Protein AF-X1I4C2-F1 (afdb_monomer_lite)

Organism: NCBI:txid412755

pLDDT: mean 74.51, std 17.88, range [38.03, 94.81]

Structure (mmCIF, N/CA/C/O backbone):
data_AF-X1I4C2-F1
#
_entry.id   AF-X1I4C2-F1
#
loop_
_atom_site.group_PDB
_atom_site.id
_atom_site.type_symbol
_atom_site.label_atom_id
_atom_site.label_alt_id
_atom_site.label_comp_id
_atom_site.label_asym_id
_atom_site.label_entity_id
_atom_site.label_seq_id
_atom_site.pdbx_PDB_ins_code
_atom_site.Cartn_x
_atom_site.Cartn_y
_atom_site.Cartn_z
_atom_site.occupancy
_atom_site.B_iso_or_equiv
_atom_site.auth_seq_id
_atom_site.auth_comp_id
_atom_site.auth_asym_id
_atom_site.auth_atom_id
_atom_site.pdbx_PDB_model_num
ATOM 1 N N . MET A 1 1 ? -41.613 -19.940 -4.077 1.00 51.91 1 MET A N 1
ATOM 2 C CA . MET A 1 1 ? -42.239 -18.610 -3.889 1.00 51.91 1 MET A CA 1
ATOM 3 C C . MET A 1 1 ? -41.476 -17.829 -2.814 1.00 51.91 1 MET A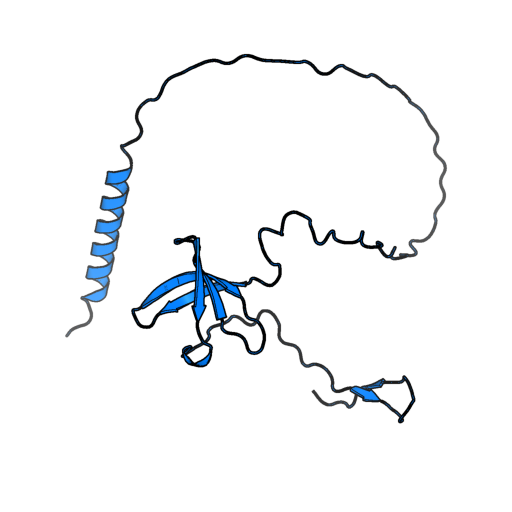 C 1
ATOM 5 O O . MET A 1 1 ? -41.937 -17.776 -1.692 1.00 51.91 1 MET A O 1
ATOM 9 N N . HIS A 1 2 ? -40.303 -17.258 -3.111 1.00 57.84 2 HIS A N 1
ATOM 10 C CA . HIS A 1 2 ? -39.585 -16.358 -2.184 1.00 57.84 2 HIS A CA 1
ATOM 11 C C . HIS A 1 2 ? -38.555 -15.518 -2.957 1.00 57.84 2 HIS A C 1
ATOM 13 O O . HIS A 1 2 ? -37.373 -15.816 -2.923 1.00 57.84 2 HIS A O 1
ATOM 19 N N . MET A 1 3 ? -38.991 -14.493 -3.699 1.00 55.16 3 MET A N 1
ATOM 20 C CA . MET A 1 3 ? -38.070 -13.537 -4.352 1.00 55.16 3 MET A CA 1
ATOM 21 C C . MET A 1 3 ? -38.687 -12.136 -4.510 1.00 55.16 3 MET A C 1
ATOM 23 O O . MET A 1 3 ? -38.674 -11.567 -5.595 1.00 55.16 3 MET A O 1
ATOM 27 N N . ARG A 1 4 ? -39.268 -11.565 -3.444 1.00 60.19 4 ARG A N 1
ATOM 28 C CA . ARG A 1 4 ? -39.694 -10.143 -3.441 1.00 60.19 4 ARG A CA 1
ATOM 29 C C . ARG A 1 4 ? -39.409 -9.378 -2.143 1.00 60.19 4 ARG A C 1
ATOM 31 O O . ARG A 1 4 ? -39.856 -8.249 -2.005 1.00 60.19 4 ARG A O 1
ATOM 38 N N . LEU A 1 5 ? -38.651 -9.952 -1.204 1.00 64.38 5 LEU A N 1
ATOM 39 C CA . LEU A 1 5 ? -38.408 -9.315 0.099 1.00 64.38 5 LEU A CA 1
ATOM 40 C C . LEU A 1 5 ? -37.290 -8.253 0.058 1.00 64.38 5 LEU A C 1
ATOM 42 O O . LEU A 1 5 ? -37.352 -7.257 0.768 1.00 64.38 5 LEU A O 1
ATOM 46 N N . ILE A 1 6 ? -36.304 -8.430 -0.825 1.00 68.69 6 ILE A N 1
ATOM 47 C CA . ILE A 1 6 ? -35.129 -7.554 -0.944 1.00 68.69 6 ILE A CA 1
ATOM 48 C C . ILE A 1 6 ? -35.477 -6.121 -1.411 1.00 68.69 6 ILE A C 1
ATOM 50 O O . ILE A 1 6 ? -35.002 -5.180 -0.775 1.00 68.69 6 ILE A O 1
ATOM 54 N N . PRO A 1 7 ? -36.327 -5.890 -2.438 1.00 75.06 7 PRO A N 1
ATOM 55 C CA . PRO A 1 7 ? -36.614 -4.520 -2.876 1.00 75.06 7 PRO A CA 1
ATOM 56 C C . PRO A 1 7 ? -37.421 -3.721 -1.843 1.00 75.06 7 PRO A C 1
ATOM 58 O O . PRO A 1 7 ? -37.239 -2.513 -1.729 1.00 75.06 7 PRO A O 1
ATOM 61 N N . VAL A 1 8 ? -38.271 -4.380 -1.048 1.00 78.06 8 VAL A N 1
ATOM 62 C CA . VAL A 1 8 ? -39.079 -3.709 -0.015 1.00 78.06 8 VAL A CA 1
ATOM 63 C C . VAL A 1 8 ? -38.195 -3.220 1.133 1.00 78.06 8 VAL A C 1
ATOM 65 O O . VAL A 1 8 ? -38.376 -2.101 1.608 1.00 78.06 8 VAL A O 1
ATOM 68 N N . LEU A 1 9 ? -37.198 -4.017 1.533 1.00 79.38 9 LEU A N 1
ATOM 69 C CA . LEU A 1 9 ? -36.255 -3.640 2.586 1.00 79.38 9 LEU A CA 1
ATOM 70 C C . LEU A 1 9 ? -35.402 -2.427 2.177 1.00 79.38 9 LEU A C 1
ATOM 72 O O . LEU A 1 9 ? -35.171 -1.534 2.989 1.00 79.38 9 LEU A O 1
ATOM 76 N N . MET A 1 10 ? -34.982 -2.366 0.909 1.00 84.94 10 MET A N 1
ATOM 77 C CA . MET A 1 10 ? -34.154 -1.265 0.414 1.00 84.94 10 MET A CA 1
ATOM 78 C C . MET A 1 10 ? -34.928 0.064 0.358 1.00 84.94 10 MET A C 1
ATOM 80 O O . MET A 1 10 ? -34.403 1.096 0.772 1.00 84.94 10 MET A O 1
ATOM 84 N N . VAL A 1 11 ? -36.193 0.044 -0.080 1.00 85.88 11 VAL A N 1
ATOM 85 C CA . VAL A 1 11 ? -37.039 1.254 -0.110 1.00 85.88 11 VAL A CA 1
ATOM 86 C C . VAL A 1 11 ? -37.309 1.774 1.303 1.00 85.88 11 VAL A C 1
ATOM 88 O O . VAL A 1 11 ? -37.250 2.982 1.536 1.00 85.88 11 VAL A O 1
ATOM 91 N N . LEU A 1 12 ? -37.544 0.874 2.263 1.00 86.69 12 LEU A N 1
ATOM 92 C CA . LEU A 1 12 ? -37.771 1.254 3.658 1.00 86.69 12 LEU A CA 1
ATOM 93 C C . LEU A 1 12 ? -36.511 1.866 4.290 1.00 86.69 12 LEU A C 1
ATOM 95 O O . LEU A 1 12 ? -36.603 2.860 5.007 1.00 86.69 12 LEU A O 1
ATOM 99 N N . PHE A 1 13 ? -35.334 1.318 3.975 1.00 89.88 13 PHE A N 1
ATOM 100 C CA . PHE A 1 13 ? -34.056 1.866 4.425 1.00 89.88 13 PHE A CA 1
ATOM 101 C C . PHE A 1 13 ? -33.786 3.260 3.838 1.00 89.88 13 PHE A C 1
ATOM 103 O O . PHE A 1 13 ? -33.410 4.168 4.578 1.00 89.88 13 PHE A O 1
ATOM 110 N N . CYS A 1 14 ? -34.051 3.472 2.543 1.00 86.50 14 CYS A N 1
ATOM 111 C CA . CYS A 1 14 ? -33.925 4.794 1.920 1.00 86.50 14 CYS A CA 1
ATOM 112 C C . CYS A 1 14 ? -34.875 5.834 2.538 1.00 86.50 14 CYS A C 1
ATOM 114 O O . CYS A 1 14 ? -34.457 6.968 2.768 1.00 86.50 14 CYS A O 1
ATOM 116 N N . LEU A 1 15 ? -36.122 5.458 2.848 1.00 87.19 15 LEU A N 1
ATOM 117 C CA . LEU A 1 15 ? -37.076 6.353 3.516 1.00 87.19 15 LEU A CA 1
ATOM 118 C C . LEU A 1 15 ? -36.633 6.716 4.940 1.00 87.19 15 LEU A C 1
ATOM 120 O O . LEU A 1 15 ? -36.704 7.882 5.324 1.00 87.19 15 LEU A O 1
ATOM 124 N N . MET A 1 16 ? -36.129 5.743 5.702 1.00 86.75 16 MET A N 1
ATOM 125 C CA . MET A 1 16 ? -35.625 5.980 7.060 1.00 86.75 16 MET A CA 1
ATOM 126 C C . MET A 1 16 ? -34.377 6.872 7.061 1.00 86.75 16 MET A C 1
ATOM 128 O O . MET A 1 16 ? -34.266 7.771 7.894 1.00 86.75 16 MET A O 1
ATOM 132 N N . LEU A 1 17 ? -33.462 6.676 6.105 1.00 87.44 17 LEU A N 1
ATOM 133 C CA . LEU A 1 17 ? -32.258 7.498 5.979 1.00 87.44 17 LEU A CA 1
ATOM 134 C C . LEU A 1 17 ? -32.599 8.949 5.597 1.00 87.44 17 LEU A C 1
ATOM 136 O O . LEU A 1 17 ? -32.046 9.882 6.177 1.00 87.44 17 LEU A O 1
ATOM 140 N N . ALA A 1 18 ? -33.548 9.149 4.677 1.00 82.44 18 ALA A N 1
ATOM 141 C CA . ALA A 1 18 ? -34.001 10.483 4.286 1.00 82.44 18 ALA A CA 1
ATOM 142 C C . ALA A 1 18 ? -34.681 11.237 5.446 1.00 82.44 18 ALA A C 1
ATOM 144 O O . ALA A 1 18 ? -34.417 12.422 5.646 1.00 82.44 18 ALA A O 1
ATOM 145 N N . ALA A 1 19 ? -35.504 10.551 6.249 1.00 79.62 19 ALA A N 1
ATOM 146 C CA . ALA A 1 19 ? -36.144 11.146 7.423 1.00 79.62 19 ALA A CA 1
ATOM 147 C C . ALA A 1 19 ? -35.128 11.546 8.510 1.00 79.62 19 ALA A C 1
ATOM 149 O O . ALA A 1 19 ? -35.259 12.611 9.114 1.00 79.62 19 ALA A O 1
ATOM 150 N N . ALA A 1 20 ? -34.087 10.734 8.728 1.00 77.62 20 ALA A N 1
ATOM 151 C CA . ALA A 1 20 ? -33.027 11.045 9.688 1.00 77.62 20 ALA A CA 1
ATOM 152 C C . ALA A 1 20 ? -32.205 12.281 9.280 1.00 77.62 20 ALA A C 1
ATOM 154 O O . ALA A 1 20 ? -31.856 13.095 10.131 1.00 77.62 20 ALA A O 1
ATOM 155 N N . LEU A 1 21 ? -31.939 12.457 7.981 1.00 72.88 21 LEU A N 1
ATOM 156 C CA . LEU A 1 21 ? -31.236 13.634 7.458 1.00 72.88 21 LEU A CA 1
ATOM 157 C C . LEU A 1 21 ? -32.059 14.924 7.578 1.00 72.88 21 LEU A C 1
ATOM 159 O O . LEU A 1 21 ? -31.492 15.973 7.877 1.00 72.88 21 LEU A O 1
ATOM 163 N N . ALA A 1 22 ? -33.382 14.858 7.400 1.00 71.88 22 ALA A N 1
ATOM 164 C CA . ALA A 1 22 ? -34.250 16.028 7.542 1.00 71.88 22 ALA A CA 1
ATOM 165 C C . ALA A 1 22 ? -34.309 16.550 8.990 1.00 71.88 22 ALA A C 1
ATOM 167 O O . ALA A 1 22 ? -34.388 17.756 9.206 1.00 71.88 22 ALA A O 1
ATOM 168 N N . LEU A 1 23 ? -34.199 15.661 9.984 1.00 68.62 23 LEU A N 1
ATOM 169 C CA . LEU A 1 23 ? -34.275 16.033 11.400 1.00 68.62 23 LEU A CA 1
ATOM 170 C C . LEU A 1 23 ? -32.995 16.712 11.932 1.00 68.62 23 LEU A C 1
ATOM 172 O O . LEU A 1 23 ? -33.015 17.305 13.006 1.00 68.62 23 LEU A O 1
ATOM 176 N N . SER A 1 24 ? -31.883 16.662 11.189 1.00 62.59 24 SER A N 1
ATOM 177 C CA . SER A 1 24 ? -30.615 17.300 11.579 1.00 62.59 24 SER A CA 1
ATOM 178 C C . SER A 1 24 ? -30.432 18.734 11.059 1.00 62.59 24 SER A C 1
ATOM 180 O O . SER A 1 24 ? -29.413 19.349 11.368 1.00 62.59 24 SER A O 1
ATOM 182 N N . ALA A 1 25 ? -31.383 19.291 10.301 1.00 57.25 25 ALA A N 1
ATOM 183 C CA . ALA A 1 25 ? -31.203 20.578 9.618 1.00 57.25 25 ALA A CA 1
ATOM 184 C C . ALA A 1 25 ? -31.647 21.833 10.408 1.00 57.25 25 ALA A C 1
ATOM 186 O O . ALA A 1 25 ? -31.431 22.941 9.929 1.00 57.25 25 ALA A O 1
ATOM 187 N N . GLU A 1 26 ? -32.221 21.709 11.611 1.00 53.25 26 GLU A N 1
ATOM 188 C CA . GLU A 1 26 ? -32.809 22.856 12.343 1.00 53.25 26 GLU A CA 1
ATOM 189 C C . GLU A 1 26 ? -31.973 23.405 13.518 1.00 53.25 26 GLU A C 1
ATOM 191 O O . GLU A 1 26 ? -32.446 24.243 14.282 1.00 53.25 26 GLU A O 1
ATOM 196 N N . ALA A 1 27 ? -30.709 23.003 13.671 1.00 56.72 27 ALA A N 1
ATOM 197 C CA . ALA A 1 27 ? -29.872 23.441 14.794 1.00 56.72 27 ALA A CA 1
ATOM 198 C C . ALA A 1 27 ? -28.685 24.317 14.359 1.00 56.72 27 ALA A C 1
ATOM 200 O O . ALA A 1 27 ? -27.531 23.914 14.481 1.00 56.72 27 ALA A O 1
ATOM 201 N N . THR A 1 28 ? -28.931 25.538 13.876 1.00 57.38 28 THR A N 1
ATOM 202 C CA . THR A 1 28 ? -27.916 26.613 13.921 1.00 57.38 28 THR A CA 1
ATOM 203 C C . THR A 1 28 ? -28.599 27.972 14.056 1.00 57.38 28 THR A C 1
ATOM 205 O O . THR A 1 28 ? -28.886 28.654 13.076 1.00 57.38 28 THR A O 1
ATOM 208 N N . GLY A 1 29 ? -28.885 28.335 15.305 1.00 52.03 29 GLY A N 1
ATOM 209 C CA . GLY A 1 29 ? -29.230 29.690 15.706 1.00 52.03 29 GLY A CA 1
ATOM 210 C C . GLY A 1 29 ? -27.987 30.462 16.151 1.00 52.03 29 GLY A C 1
ATOM 211 O O . GLY A 1 29 ? -27.161 29.926 16.883 1.00 52.03 29 GLY A O 1
ATOM 212 N N . ASP A 1 30 ? -27.923 31.706 15.677 1.00 54.97 30 ASP A N 1
ATOM 213 C CA . ASP A 1 30 ? -27.621 32.939 16.417 1.00 54.97 30 ASP A CA 1
ATOM 214 C C . ASP A 1 30 ? -26.296 33.050 17.203 1.00 54.97 30 ASP A C 1
ATOM 216 O O . ASP A 1 30 ? -26.066 32.370 18.201 1.00 54.97 30 ASP A O 1
ATOM 220 N N . GLY A 1 31 ? -25.429 33.983 16.782 1.00 49.50 31 GLY A N 1
ATOM 221 C CA . GLY A 1 31 ? -24.128 34.195 17.422 1.00 49.50 31 GLY A CA 1
ATOM 222 C C . GLY A 1 31 ? -23.337 35.426 16.969 1.00 49.50 31 GLY A C 1
ATOM 223 O O . GLY A 1 31 ? -22.208 35.279 16.526 1.00 49.50 31 GLY A O 1
ATOM 224 N N . LYS A 1 32 ? -23.952 36.607 17.101 1.00 48.12 32 LYS A N 1
ATOM 225 C CA . LYS A 1 32 ? -23.410 37.874 17.641 1.00 48.12 32 LYS A CA 1
ATOM 226 C C . LYS A 1 32 ? -22.032 38.424 17.202 1.00 48.12 32 LYS A C 1
ATOM 228 O O . LYS A 1 32 ? -20.978 37.831 17.404 1.00 48.12 32 LYS A O 1
ATOM 233 N N . ASP A 1 33 ? -22.112 39.681 16.770 1.00 57.06 33 ASP A N 1
ATOM 234 C CA . ASP A 1 33 ? -21.084 40.704 16.546 1.00 57.06 33 ASP A CA 1
ATOM 235 C C . ASP A 1 33 ? -19.948 40.779 17.586 1.00 57.06 33 ASP A C 1
ATOM 237 O O . ASP A 1 33 ? -20.183 40.667 18.792 1.00 57.06 33 ASP A O 1
ATOM 241 N N . SER A 1 34 ? -18.727 41.104 17.138 1.00 53.47 34 SER A N 1
ATOM 242 C CA . SER A 1 34 ? -17.884 42.137 17.778 1.00 53.47 34 SER A CA 1
ATOM 243 C C . SER A 1 34 ? -16.605 42.468 16.995 1.00 53.47 34 SER A C 1
ATOM 245 O O . SER A 1 34 ? -15.974 41.628 16.357 1.00 53.47 34 SER A O 1
ATOM 247 N N . ASP A 1 35 ? -16.276 43.753 17.077 1.00 48.94 35 ASP A N 1
ATOM 248 C CA . ASP A 1 35 ? -15.246 44.541 16.409 1.00 48.94 35 ASP A CA 1
ATOM 249 C C . ASP A 1 35 ? -13.776 44.146 16.658 1.00 48.94 35 ASP A C 1
ATOM 251 O O . ASP A 1 35 ? -13.400 43.790 17.772 1.00 48.94 35 ASP A O 1
ATOM 255 N N . ALA A 1 36 ? -12.919 44.401 15.657 1.00 48.31 36 ALA A N 1
ATOM 256 C CA . ALA A 1 36 ? -11.567 44.989 15.787 1.00 48.31 36 ALA A CA 1
ATOM 257 C C . ALA A 1 36 ? -11.002 45.243 14.368 1.00 48.31 36 ALA A C 1
ATOM 259 O O . ALA A 1 36 ? -10.754 44.310 13.616 1.00 48.31 36 ALA A O 1
ATOM 260 N N . LYS A 1 37 ? -10.966 46.476 13.847 1.00 44.12 37 LYS A N 1
ATOM 261 C CA . LYS A 1 37 ? -9.965 47.537 14.083 1.00 44.12 37 LYS A CA 1
ATOM 262 C C . LYS A 1 37 ? -8.515 47.088 13.841 1.00 44.12 37 LYS A C 1
ATOM 264 O O . LYS A 1 37 ? -7.908 46.490 14.719 1.00 44.12 37 LYS A O 1
ATOM 269 N N . GLY A 1 38 ? -7.920 47.549 12.734 1.00 38.78 38 GLY A N 1
ATOM 270 C CA . GLY A 1 38 ? -6.488 47.864 12.717 1.00 38.78 38 GLY A CA 1
ATOM 271 C C . GLY A 1 38 ? -5.716 47.623 11.418 1.00 38.78 38 GLY A C 1
ATOM 272 O O . GLY A 1 38 ? -5.294 46.510 11.151 1.00 38.78 38 GLY A O 1
ATOM 273 N N . ALA A 1 39 ? -5.384 48.745 10.774 1.00 43.03 39 ALA A N 1
ATOM 274 C CA . ALA A 1 39 ? -4.054 49.084 10.257 1.00 43.03 39 ALA A CA 1
ATOM 275 C C . ALA A 1 39 ? -3.717 48.865 8.765 1.00 43.03 39 ALA A C 1
ATOM 277 O O . ALA A 1 39 ? -3.563 47.758 8.269 1.00 43.03 39 ALA A O 1
ATOM 278 N N . SER A 1 40 ? -3.384 50.022 8.178 1.00 47.12 40 SER A N 1
ATOM 279 C CA . SER A 1 40 ? -2.207 50.285 7.343 1.00 47.12 40 SER A CA 1
ATOM 280 C C . SER A 1 40 ? -2.349 50.104 5.836 1.00 47.12 40 SER A C 1
ATOM 282 O O . SER A 1 40 ? -2.117 49.039 5.275 1.00 47.12 40 SER A O 1
ATOM 284 N N . ALA A 1 41 ? -2.626 51.243 5.202 1.00 46.06 41 ALA A N 1
ATOM 285 C CA . ALA A 1 41 ? -2.403 51.531 3.797 1.00 46.06 41 ALA A CA 1
ATOM 286 C C . ALA A 1 41 ? -0.958 51.211 3.374 1.00 46.06 41 ALA A C 1
ATOM 288 O O . ALA A 1 41 ? -0.007 51.528 4.092 1.00 46.06 41 ALA A O 1
ATOM 289 N N . ALA A 1 42 ? -0.820 50.606 2.197 1.00 59.50 42 ALA A N 1
ATOM 290 C CA . ALA A 1 42 ? 0.430 50.519 1.457 1.00 59.50 42 ALA A CA 1
ATOM 291 C C . ALA A 1 42 ? 0.454 51.639 0.396 1.00 59.50 42 ALA A C 1
ATOM 293 O O . ALA A 1 42 ? -0.608 51.961 -0.144 1.00 59.50 42 ALA A O 1
ATOM 294 N N . PRO A 1 43 ? 1.622 52.246 0.129 1.00 65.38 43 PRO A N 1
ATOM 295 C CA . PRO A 1 43 ? 1.754 53.372 -0.781 1.00 65.38 43 PRO A CA 1
ATOM 296 C C . PRO A 1 43 ? 1.752 52.952 -2.252 1.00 65.38 43 PRO A C 1
ATOM 298 O O . PRO A 1 43 ? 2.190 51.865 -2.630 1.00 65.38 43 PRO A O 1
ATOM 301 N N . GLU A 1 44 ? 1.255 53.890 -3.044 1.00 57.75 44 GLU A N 1
ATOM 302 C CA . GLU A 1 44 ? 1.402 54.026 -4.483 1.00 57.75 44 GLU A CA 1
ATOM 303 C C . GLU A 1 44 ? 2.892 54.128 -4.829 1.00 57.75 44 GLU A C 1
ATOM 305 O O . GLU A 1 44 ? 3.621 54.870 -4.171 1.00 57.75 44 GLU A O 1
ATOM 310 N N . ASP A 1 45 ? 3.340 53.411 -5.860 1.00 54.38 45 ASP A N 1
ATOM 311 C CA . ASP A 1 45 ? 4.534 53.830 -6.586 1.00 54.38 45 ASP A CA 1
ATOM 312 C C . ASP A 1 45 ? 4.291 53.714 -8.090 1.00 54.38 45 ASP A C 1
ATOM 314 O O . ASP A 1 45 ? 4.053 52.648 -8.668 1.00 54.38 45 ASP A O 1
ATOM 318 N N . GLU A 1 46 ? 4.274 54.902 -8.669 1.00 51.38 46 GLU A N 1
ATOM 319 C CA . GLU A 1 46 ? 4.201 55.262 -10.064 1.00 51.38 46 GLU A CA 1
ATOM 320 C C . GLU A 1 46 ? 5.607 55.113 -10.654 1.00 51.38 46 GLU A C 1
ATOM 322 O O . GLU A 1 46 ? 6.541 55.799 -10.250 1.00 51.38 46 GLU A O 1
ATOM 327 N N . SER A 1 47 ? 5.789 54.246 -11.650 1.00 46.78 47 SER A N 1
ATOM 328 C CA . SER A 1 47 ? 6.930 54.388 -12.551 1.00 46.78 47 SER A CA 1
ATOM 329 C C . SER A 1 47 ? 6.518 54.050 -13.970 1.00 46.78 47 SER A C 1
ATOM 331 O O . SER A 1 47 ? 6.357 52.903 -14.388 1.00 46.78 47 SER A O 1
ATOM 333 N N . THR A 1 48 ? 6.306 55.141 -14.684 1.00 49.91 48 THR A N 1
ATOM 334 C CA . THR A 1 48 ? 6.350 55.284 -16.125 1.00 49.91 48 THR A CA 1
ATOM 335 C C . THR A 1 48 ? 7.663 54.742 -16.692 1.00 49.91 48 THR A C 1
ATOM 337 O O . THR A 1 48 ? 8.742 55.052 -16.202 1.00 49.91 48 THR A O 1
ATOM 340 N N . ASN A 1 49 ? 7.574 53.992 -17.789 1.00 47.84 49 ASN A N 1
ATOM 341 C CA . ASN A 1 49 ? 8.477 54.170 -18.922 1.00 47.84 49 ASN A CA 1
ATOM 342 C C . ASN A 1 49 ? 7.815 53.620 -20.182 1.00 47.84 49 ASN A C 1
ATOM 344 O O . ASN A 1 49 ? 7.487 52.438 -20.283 1.00 47.84 49 ASN A O 1
ATOM 348 N N . GLY A 1 50 ? 7.567 54.533 -21.114 1.00 42.19 50 GLY A N 1
ATOM 349 C CA . GLY A 1 50 ? 7.093 54.229 -22.447 1.00 42.19 50 GLY A CA 1
ATOM 350 C C . GLY A 1 50 ? 8.231 54.086 -23.454 1.00 42.19 50 GLY A C 1
ATOM 351 O O . GLY A 1 50 ? 9.337 54.571 -23.249 1.00 42.19 50 GLY A O 1
ATOM 352 N N . ASP A 1 51 ? 7.814 53.511 -24.578 1.00 42.28 51 ASP A N 1
ATOM 353 C CA . ASP A 1 51 ? 8.233 53.779 -25.956 1.00 42.28 51 ASP A CA 1
ATOM 354 C C . ASP A 1 51 ? 9.376 52.957 -26.593 1.00 42.28 51 ASP A C 1
ATOM 356 O O . ASP A 1 51 ? 10.532 53.021 -26.195 1.00 42.28 51 ASP A O 1
ATOM 360 N N . LYS A 1 52 ? 8.946 52.247 -27.656 1.00 45.50 52 LYS A N 1
ATOM 361 C CA . LYS A 1 52 ? 9.589 51.872 -28.936 1.00 45.50 52 LYS A CA 1
ATOM 362 C C . LYS A 1 52 ? 10.988 51.242 -28.936 1.00 45.50 52 LYS A C 1
ATOM 364 O O . LYS A 1 52 ? 11.948 51.759 -28.393 1.00 45.50 52 LYS A O 1
ATOM 369 N N . THR A 1 53 ? 11.228 50.191 -29.722 1.00 43.81 53 THR A N 1
ATOM 370 C CA . THR A 1 53 ? 11.160 50.225 -31.198 1.00 43.81 53 THR A CA 1
ATOM 371 C C . THR A 1 53 ? 11.121 48.798 -31.768 1.00 43.81 53 THR A C 1
ATOM 373 O O . THR A 1 53 ? 11.768 47.903 -31.227 1.00 43.81 53 THR A O 1
ATOM 376 N N . ASP A 1 54 ? 10.375 48.608 -32.859 1.00 57.00 54 ASP A N 1
ATOM 377 C CA . ASP A 1 54 ? 10.378 47.423 -33.724 1.00 57.00 54 ASP A CA 1
ATOM 378 C C . ASP A 1 54 ? 11.765 47.130 -34.320 1.00 57.00 54 ASP A C 1
ATOM 380 O O . ASP A 1 54 ? 12.355 48.021 -34.925 1.00 57.00 54 ASP A O 1
ATOM 384 N N . GLU A 1 55 ? 12.219 45.871 -34.295 1.00 52.50 55 GLU A N 1
ATOM 385 C CA . GLU A 1 55 ? 13.008 45.322 -35.406 1.00 52.50 55 GLU A CA 1
ATOM 386 C C . GLU A 1 55 ? 12.873 43.796 -35.512 1.00 52.50 55 GLU A C 1
ATOM 388 O O . GLU A 1 55 ? 12.917 43.044 -34.539 1.00 52.50 55 GLU A O 1
ATOM 393 N N . SER A 1 56 ? 12.655 43.352 -36.745 1.00 47.41 56 SER A N 1
ATOM 394 C CA . SER A 1 56 ? 12.404 41.975 -37.152 1.00 47.41 56 SER A CA 1
ATOM 395 C C . SER A 1 56 ? 13.699 41.164 -37.222 1.00 47.41 56 SER A C 1
ATOM 397 O O . SER A 1 56 ? 14.596 41.549 -37.961 1.00 47.41 56 SER A O 1
ATOM 399 N N . ALA A 1 57 ? 13.768 39.983 -36.596 1.00 48.22 57 ALA A N 1
ATOM 400 C CA . ALA A 1 57 ? 14.695 38.929 -37.029 1.00 48.22 57 ALA A CA 1
ATOM 401 C C . ALA A 1 57 ? 14.298 37.529 -36.524 1.00 48.22 57 ALA A C 1
ATOM 403 O O . ALA A 1 57 ? 14.487 37.153 -35.373 1.00 48.22 57 ALA A O 1
ATOM 404 N N . LYS A 1 58 ? 13.787 36.744 -37.470 1.00 50.19 58 LYS A N 1
ATOM 405 C CA . LYS A 1 58 ? 13.708 35.279 -37.536 1.00 50.19 58 LYS A CA 1
ATOM 406 C C . LYS A 1 58 ? 14.955 34.571 -36.961 1.00 50.19 58 LYS A C 1
ATOM 408 O O . LYS A 1 58 ? 16.041 34.758 -37.507 1.00 50.19 58 LYS A O 1
ATOM 413 N N . LYS A 1 59 ? 14.796 33.675 -35.970 1.00 40.22 59 LYS A N 1
ATOM 414 C CA . LYS A 1 59 ? 15.769 32.594 -35.698 1.00 40.22 59 LYS A CA 1
ATOM 415 C C . LYS A 1 59 ? 15.160 31.397 -34.940 1.00 40.22 59 LYS A C 1
ATOM 417 O O . LYS A 1 59 ? 14.797 31.503 -33.781 1.00 40.22 59 LYS A O 1
ATOM 422 N N . GLU A 1 60 ? 15.010 30.314 -35.698 1.00 45.12 60 GLU A N 1
ATOM 423 C CA . GLU A 1 60 ? 15.084 28.876 -35.379 1.00 45.12 60 GLU A CA 1
ATOM 424 C C . GLU A 1 60 ? 14.955 28.436 -33.904 1.00 45.12 60 GLU A C 1
ATOM 426 O O . GLU A 1 60 ? 15.852 28.634 -33.089 1.00 45.12 60 GLU A O 1
ATOM 431 N N . ASP A 1 61 ? 13.838 27.756 -33.620 1.00 38.03 61 ASP A N 1
ATOM 432 C CA . ASP A 1 61 ? 13.522 27.016 -32.393 1.00 38.03 61 ASP A CA 1
ATOM 433 C C . ASP A 1 61 ? 14.399 25.753 -32.285 1.00 38.03 61 ASP A C 1
ATOM 435 O O . ASP A 1 61 ? 14.050 24.666 -32.749 1.00 38.03 61 ASP A O 1
ATOM 439 N N . GLY A 1 62 ? 15.600 25.932 -31.738 1.00 42.28 62 GLY A N 1
ATOM 440 C CA . GLY A 1 62 ? 16.427 24.862 -31.196 1.00 42.28 62 GLY A CA 1
ATOM 441 C C . GLY A 1 62 ? 16.130 24.714 -29.708 1.00 42.28 62 GLY A C 1
ATOM 442 O O . GLY A 1 62 ? 16.651 25.477 -28.897 1.00 42.28 62 GLY A O 1
ATOM 443 N N . GLY A 1 63 ? 15.281 23.747 -29.357 1.00 42.28 63 GLY A N 1
ATOM 444 C CA . GLY A 1 63 ? 14.923 23.416 -27.979 1.00 42.28 63 GLY A CA 1
ATOM 445 C C . GLY A 1 63 ? 16.115 22.898 -27.174 1.00 42.28 63 GLY A C 1
ATOM 446 O O . GLY A 1 63 ? 16.325 21.693 -27.057 1.00 42.28 63 GLY A O 1
ATOM 447 N N . GLU A 1 64 ? 16.880 23.818 -26.593 1.00 42.88 64 GLU A N 1
ATOM 448 C CA . GLU A 1 64 ? 17.894 23.537 -25.584 1.00 42.88 64 GLU A CA 1
ATOM 449 C C . GLU A 1 64 ? 17.202 23.373 -24.223 1.00 42.88 64 GLU A C 1
ATOM 451 O O . GLU A 1 64 ? 16.819 24.333 -23.549 1.00 42.88 64 GLU A O 1
ATOM 456 N N . SER A 1 65 ? 16.972 22.121 -23.828 1.00 46.06 65 SER A N 1
ATOM 457 C CA . SER A 1 65 ? 16.408 21.762 -22.529 1.00 46.06 65 SER A CA 1
ATOM 458 C C . SER A 1 65 ? 17.390 22.113 -21.410 1.00 46.06 65 SER A C 1
ATOM 460 O O . SER A 1 65 ? 18.264 21.320 -21.058 1.00 46.06 65 SER A O 1
ATOM 462 N N . ALA A 1 66 ? 17.221 23.306 -20.841 1.00 49.09 66 ALA A N 1
ATOM 463 C CA . ALA A 1 66 ? 17.892 23.751 -19.631 1.00 49.09 66 ALA A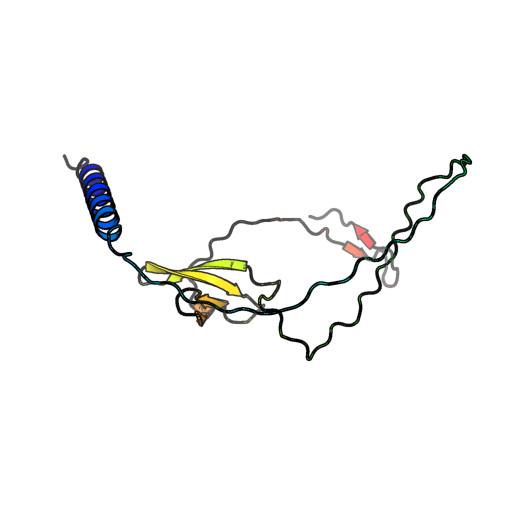 CA 1
ATOM 464 C C . ALA A 1 66 ? 17.640 22.760 -18.480 1.00 49.09 66 ALA A C 1
ATOM 466 O O . ALA A 1 66 ? 16.525 22.632 -17.962 1.00 49.09 66 ALA A O 1
ATOM 467 N N . SER A 1 67 ? 18.692 22.060 -18.061 1.00 50.03 67 SER A N 1
ATOM 468 C CA . SER A 1 67 ? 18.720 21.276 -16.831 1.00 50.03 67 SER A CA 1
ATOM 469 C C . SER A 1 67 ? 18.551 22.220 -15.639 1.00 50.03 67 SER A C 1
ATOM 471 O O . SER A 1 67 ? 19.499 22.888 -15.229 1.00 50.03 67 SER A O 1
ATOM 473 N N . LYS A 1 68 ? 17.336 22.295 -15.085 1.00 53.69 68 LYS A N 1
ATOM 474 C CA . LYS A 1 68 ? 17.088 22.936 -13.789 1.00 53.69 68 LYS A CA 1
ATOM 475 C C . LYS A 1 68 ? 17.906 22.208 -12.725 1.00 53.69 68 LYS A C 1
ATOM 477 O O . LYS A 1 68 ? 17.546 21.114 -12.298 1.00 53.69 68 LYS A O 1
ATOM 482 N N . GLU A 1 69 ? 19.001 22.828 -12.315 1.00 57.06 69 GLU A N 1
ATOM 483 C CA . GLU A 1 69 ? 19.779 22.449 -11.145 1.00 57.06 69 GLU A CA 1
ATOM 484 C C . GLU A 1 69 ? 18.856 22.510 -9.917 1.00 57.06 69 GLU A C 1
ATOM 486 O O . GLU A 1 69 ? 18.385 23.573 -9.508 1.00 57.06 69 GLU A O 1
ATOM 491 N N . SER A 1 70 ? 18.481 21.341 -9.391 1.00 69.25 70 SER A N 1
ATOM 492 C CA . SER A 1 70 ? 17.572 21.246 -8.253 1.00 69.25 70 SER A CA 1
ATOM 493 C C . SER A 1 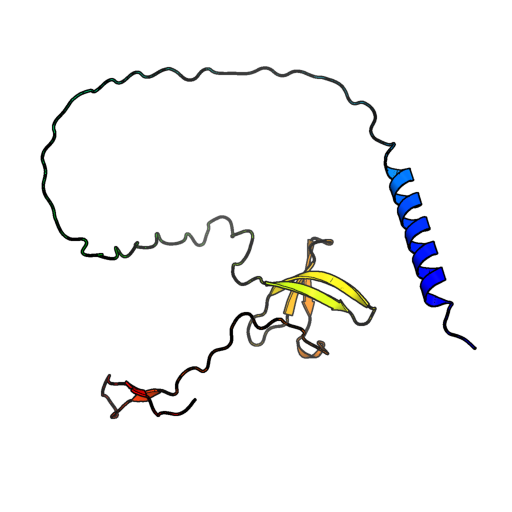70 ? 18.277 21.785 -7.017 1.00 69.25 70 SER A C 1
ATOM 495 O O . SER A 1 70 ? 19.277 21.216 -6.575 1.00 69.25 70 SER A O 1
ATOM 497 N N . THR A 1 71 ? 17.752 22.864 -6.447 1.00 76.56 71 THR A N 1
ATOM 498 C CA . THR A 1 71 ? 18.242 23.418 -5.185 1.00 76.56 71 THR A CA 1
ATOM 499 C C . THR A 1 71 ? 18.279 22.307 -4.124 1.00 76.56 71 THR A C 1
ATOM 501 O O . THR A 1 71 ? 17.307 21.549 -4.016 1.00 76.56 71 THR A O 1
ATOM 504 N N . PRO A 1 72 ? 19.371 22.158 -3.351 1.00 74.56 72 PRO A N 1
ATOM 505 C CA . PRO A 1 72 ? 19.496 21.079 -2.379 1.00 74.56 72 PRO A CA 1
ATOM 506 C C . PRO A 1 72 ? 18.343 21.123 -1.370 1.00 74.56 72 PRO A C 1
ATOM 508 O O . PRO A 1 72 ? 18.097 22.130 -0.707 1.00 74.56 72 PRO A O 1
ATOM 511 N N . THR A 1 73 ? 17.610 20.013 -1.276 1.00 76.62 73 THR A N 1
ATOM 512 C CA . THR A 1 73 ? 16.486 19.867 -0.347 1.00 76.62 73 THR A CA 1
ATOM 513 C C . THR A 1 73 ? 17.018 19.872 1.083 1.00 76.62 73 THR A C 1
ATOM 515 O O . THR A 1 73 ? 17.816 19.015 1.452 1.00 76.62 73 THR A O 1
ATOM 518 N N . ASN A 1 74 ? 16.581 20.842 1.891 1.00 83.56 74 ASN A N 1
ATOM 519 C CA . ASN A 1 74 ? 16.978 20.963 3.292 1.00 83.56 74 ASN A CA 1
ATOM 520 C C . ASN A 1 74 ? 16.429 19.774 4.118 1.00 83.56 74 ASN A C 1
ATOM 522 O O . ASN A 1 74 ? 15.210 19.686 4.290 1.00 83.56 74 ASN A O 1
ATOM 526 N N . PRO A 1 75 ? 17.286 18.900 4.685 1.00 74.56 75 PRO A N 1
ATOM 527 C CA . PRO A 1 75 ? 16.847 17.731 5.450 1.00 74.56 75 PRO A CA 1
ATOM 528 C C . PRO A 1 75 ? 16.243 18.075 6.825 1.00 74.56 75 PRO A C 1
ATOM 530 O O . PRO A 1 75 ? 15.628 17.213 7.446 1.00 74.56 75 PRO A O 1
ATOM 533 N N . PHE A 1 76 ? 16.384 19.317 7.298 1.00 82.00 76 PHE A N 1
ATOM 534 C CA . PHE A 1 76 ? 15.821 19.804 8.567 1.00 82.00 76 PHE A CA 1
ATOM 535 C C . PHE A 1 76 ? 14.606 20.726 8.373 1.00 82.00 76 PHE A C 1
ATOM 537 O O . PHE A 1 76 ? 14.136 21.348 9.326 1.00 82.00 76 PHE A O 1
ATOM 544 N N . GLY A 1 77 ? 14.105 20.853 7.139 1.00 77.88 77 GLY A N 1
ATOM 545 C CA . GLY A 1 77 ? 12.885 21.605 6.853 1.00 77.88 77 GLY A CA 1
ATOM 546 C C . GLY A 1 77 ? 11.643 20.963 7.478 1.00 77.88 77 GLY A C 1
ATOM 547 O O . GLY A 1 77 ? 11.667 19.811 7.914 1.00 77.88 77 GLY A O 1
ATOM 548 N N . LYS A 1 78 ? 10.522 21.700 7.503 1.00 78.06 78 LYS A N 1
ATOM 549 C CA . LYS A 1 78 ? 9.233 21.123 7.912 1.00 78.06 78 LYS A CA 1
ATOM 550 C C . LYS A 1 78 ? 8.974 19.867 7.065 1.00 78.06 78 LYS A C 1
ATOM 552 O O . LYS A 1 78 ? 9.001 19.982 5.837 1.00 78.06 78 LYS A O 1
ATOM 557 N N . PRO A 1 79 ? 8.746 18.693 7.679 1.00 68.06 79 PRO A N 1
ATOM 558 C CA . PRO A 1 79 ? 8.520 17.472 6.924 1.00 68.06 79 PRO A CA 1
ATOM 559 C C . PRO A 1 79 ? 7.307 17.666 6.015 1.00 68.06 79 PRO A C 1
ATOM 561 O O . PRO A 1 79 ? 6.299 18.246 6.430 1.00 68.06 79 PRO A O 1
ATOM 564 N N . ALA A 1 80 ? 7.410 17.207 4.767 1.00 69.25 80 ALA A N 1
ATOM 565 C CA . ALA A 1 80 ? 6.285 17.240 3.846 1.00 69.25 80 ALA A CA 1
ATOM 566 C C . ALA A 1 80 ? 5.098 16.510 4.491 1.00 69.25 80 ALA A C 1
ATOM 568 O O . ALA A 1 80 ? 5.221 15.360 4.912 1.00 69.25 80 ALA A O 1
ATOM 569 N N . ALA A 1 81 ? 3.946 17.182 4.577 1.00 68.50 81 ALA A N 1
ATOM 570 C CA . ALA A 1 81 ? 2.757 16.645 5.244 1.00 68.50 81 ALA A CA 1
ATOM 571 C C . ALA A 1 81 ? 2.239 15.351 4.592 1.00 68.50 81 ALA A C 1
ATOM 573 O O . ALA A 1 81 ? 1.517 14.577 5.216 1.00 68.50 81 ALA A O 1
ATOM 574 N N . ARG A 1 82 ? 2.615 15.112 3.332 1.00 67.69 82 ARG A N 1
ATOM 575 C CA . ARG A 1 82 ? 2.237 13.939 2.558 1.00 67.69 82 ARG A CA 1
ATOM 576 C C . ARG A 1 82 ? 3.479 13.390 1.871 1.00 67.69 82 ARG A C 1
ATOM 578 O O . ARG A 1 82 ? 4.140 14.112 1.128 1.00 67.69 82 ARG A O 1
ATOM 585 N N . ARG A 1 83 ? 3.795 12.119 2.120 1.00 72.19 83 ARG A N 1
ATOM 586 C CA . ARG A 1 83 ? 4.808 11.426 1.323 1.00 72.19 83 ARG A CA 1
ATOM 587 C C . ARG A 1 83 ? 4.261 11.207 -0.090 1.00 72.19 83 ARG A C 1
ATOM 589 O O . ARG A 1 83 ? 3.074 10.926 -0.247 1.00 72.19 83 ARG A O 1
ATOM 596 N N . SER A 1 84 ? 5.112 11.354 -1.099 1.00 76.62 84 SER A N 1
ATOM 597 C CA . SER A 1 84 ? 4.735 11.210 -2.512 1.00 76.62 84 SER A CA 1
ATOM 598 C C . SER A 1 84 ? 4.406 9.771 -2.917 1.00 76.62 84 SER A C 1
ATOM 600 O O . SER A 1 84 ? 3.732 9.570 -3.917 1.00 76.62 84 SER A O 1
ATOM 602 N N . ASP A 1 85 ? 4.849 8.782 -2.140 1.00 80.81 85 ASP A N 1
ATOM 603 C CA . ASP A 1 85 ? 4.616 7.351 -2.361 1.00 80.81 85 ASP A CA 1
ATOM 604 C C . ASP A 1 85 ? 3.308 6.834 -1.734 1.00 80.81 85 ASP A C 1
ATOM 606 O O . ASP A 1 85 ? 3.000 5.649 -1.828 1.00 80.81 85 ASP A O 1
ATOM 610 N N . ALA A 1 86 ? 2.540 7.708 -1.079 1.00 85.75 86 ALA A N 1
ATOM 611 C CA . ALA A 1 86 ? 1.294 7.349 -0.416 1.00 85.75 86 ALA A CA 1
ATOM 612 C C . ALA A 1 86 ? 0.140 7.229 -1.421 1.00 85.75 86 ALA A C 1
ATOM 614 O O . ALA A 1 86 ? -0.316 8.241 -1.968 1.00 85.75 86 ALA A O 1
ATOM 615 N N . VAL A 1 87 ? -0.391 6.020 -1.598 1.00 89.50 87 VAL A N 1
ATOM 616 C CA . VAL A 1 87 ? -1.518 5.763 -2.507 1.00 89.50 87 VAL A CA 1
ATOM 617 C C . VAL A 1 87 ? -2.831 5.801 -1.713 1.00 89.50 87 VAL A C 1
ATOM 619 O O . VAL A 1 87 ? -2.908 5.198 -0.639 1.00 89.50 87 VAL A O 1
ATOM 622 N N . PRO A 1 88 ? -3.869 6.530 -2.162 1.00 91.38 88 PRO A N 1
ATOM 623 C CA . PRO A 1 88 ? -5.178 6.481 -1.514 1.00 91.38 88 PRO A CA 1
ATOM 624 C C . PRO A 1 88 ? -5.802 5.088 -1.667 1.00 91.38 88 PRO A C 1
ATOM 626 O O . PRO A 1 88 ? -5.809 4.525 -2.758 1.00 91.38 88 PRO A O 1
ATOM 629 N N . GLY A 1 89 ? -6.343 4.538 -0.581 1.00 91.62 89 GLY A N 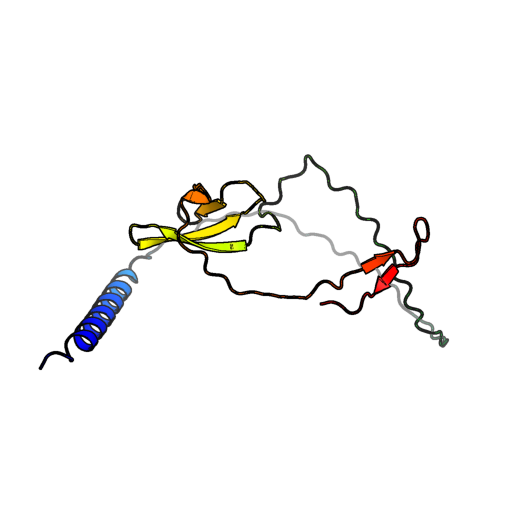1
ATOM 630 C CA . GLY A 1 89 ? -6.967 3.216 -0.585 1.00 91.62 89 GLY A CA 1
ATOM 631 C C . GLY A 1 89 ? -7.833 2.965 0.646 1.00 91.62 89 GLY A C 1
ATOM 632 O O . GLY A 1 89 ? -8.001 3.834 1.505 1.00 91.62 89 GLY A O 1
ATOM 633 N N . ALA A 1 90 ? -8.395 1.765 0.739 1.00 92.19 90 ALA A N 1
ATOM 634 C CA . ALA A 1 90 ? -9.155 1.318 1.899 1.00 92.19 90 ALA A CA 1
ATOM 635 C C . ALA A 1 90 ? -8.755 -0.109 2.274 1.00 92.19 90 ALA A C 1
ATOM 637 O O . ALA A 1 90 ? -8.337 -0.885 1.418 1.00 92.19 90 ALA A O 1
ATOM 638 N N . ILE A 1 91 ? -8.876 -0.440 3.557 1.00 91.75 91 ILE A N 1
ATOM 639 C CA . ILE A 1 91 ? -8.664 -1.800 4.054 1.00 91.75 91 ILE A CA 1
ATOM 640 C C . ILE A 1 91 ? -9.966 -2.301 4.650 1.00 91.75 91 ILE A C 1
ATOM 642 O O . ILE A 1 91 ? -10.504 -1.678 5.564 1.00 91.75 91 ILE A O 1
ATOM 646 N N . GLU A 1 92 ? -10.438 -3.431 4.143 1.00 94.69 92 GLU A N 1
ATOM 647 C CA . GLU A 1 92 ? -11.525 -4.191 4.742 1.00 94.69 92 GLU A CA 1
ATOM 648 C C . GLU A 1 92 ? -10.946 -5.159 5.777 1.00 94.69 92 GLU A C 1
ATOM 650 O O . GLU A 1 92 ? -10.069 -5.973 5.480 1.00 94.69 92 GLU A O 1
ATOM 655 N N . LEU A 1 93 ? -11.385 -5.023 7.025 1.00 91.62 93 LEU A N 1
ATOM 656 C CA . LEU A 1 93 ? -11.034 -5.944 8.100 1.00 91.62 93 LEU A CA 1
ATOM 657 C C . LEU A 1 93 ? -11.946 -7.176 8.069 1.00 91.62 93 LEU A C 1
ATOM 659 O O . LEU A 1 93 ? -13.028 -7.159 7.494 1.00 91.62 93 LEU A O 1
ATOM 663 N N . SER A 1 94 ? -11.540 -8.247 8.751 1.00 91.50 94 SER A N 1
ATOM 664 C CA . SER A 1 94 ? -12.325 -9.489 8.830 1.00 91.50 94 SER A CA 1
ATOM 665 C C . SER A 1 94 ? -13.698 -9.331 9.495 1.00 91.50 94 SER A C 1
ATOM 667 O O . SER A 1 94 ? -14.553 -10.197 9.335 1.00 91.50 94 SER A O 1
ATOM 669 N N . ASP A 1 95 ? -13.916 -8.247 10.240 1.00 93.75 95 ASP A N 1
ATOM 670 C CA . ASP A 1 95 ? -15.209 -7.879 10.823 1.00 93.75 95 ASP A CA 1
ATOM 671 C C . ASP A 1 95 ? -16.113 -7.091 9.849 1.00 93.75 95 ASP A C 1
ATOM 673 O O . ASP A 1 95 ? -17.212 -6.687 10.227 1.00 93.75 95 ASP A O 1
ATOM 677 N N . GLY A 1 96 ? -15.666 -6.877 8.605 1.00 94.19 96 GLY A N 1
ATOM 678 C CA . GLY A 1 96 ? -16.351 -6.082 7.582 1.00 94.19 96 GLY A CA 1
ATOM 679 C C . GLY A 1 96 ? -16.137 -4.571 7.720 1.00 94.19 96 GLY A C 1
ATOM 680 O O . GLY A 1 96 ? -16.722 -3.789 6.970 1.00 94.19 96 GLY A O 1
ATOM 681 N N . THR A 1 97 ? -15.316 -4.117 8.673 1.00 93.00 97 THR A N 1
ATOM 682 C CA . THR A 1 97 ? -15.029 -2.688 8.837 1.00 93.00 97 THR A CA 1
ATOM 683 C C . THR A 1 97 ? -14.128 -2.193 7.713 1.00 93.00 97 THR A C 1
ATOM 685 O O . THR A 1 97 ? -13.002 -2.665 7.556 1.00 93.00 97 THR A O 1
ATOM 688 N N . LEU A 1 98 ? -14.578 -1.160 6.998 1.00 93.38 98 LEU A N 1
ATOM 689 C CA . LEU A 1 98 ? -13.768 -0.439 6.019 1.00 93.38 98 LEU A CA 1
ATOM 690 C C . LEU A 1 98 ? -12.997 0.710 6.676 1.00 93.38 98 LEU A C 1
ATOM 692 O O . LEU A 1 98 ? -13.576 1.600 7.302 1.00 93.38 98 LEU A O 1
ATOM 696 N N . LEU A 1 99 ? -11.679 0.707 6.500 1.00 92.12 99 LEU A N 1
ATOM 697 C CA . LEU A 1 99 ? -10.770 1.754 6.956 1.00 92.12 99 LEU A CA 1
ATOM 698 C C . LEU A 1 99 ? -10.239 2.544 5.752 1.00 92.12 99 LEU A C 1
ATOM 700 O O . LEU A 1 99 ? -9.274 2.100 5.127 1.00 92.12 99 LEU A O 1
ATOM 704 N N . PRO A 1 100 ? -10.837 3.699 5.408 1.00 92.88 100 PRO A N 1
ATOM 705 C CA . PRO A 1 100 ? -10.337 4.547 4.334 1.00 92.88 100 PRO A CA 1
ATOM 706 C C . PRO A 1 100 ? -9.093 5.323 4.785 1.00 92.88 100 PRO A C 1
ATOM 708 O O . PRO A 1 100 ? -9.045 5.902 5.880 1.00 92.88 100 PRO A O 1
ATOM 711 N N . GLY A 1 101 ? -8.078 5.383 3.927 1.00 91.75 101 GLY A N 1
ATOM 712 C CA . GLY A 1 101 ? -6.833 6.040 4.288 1.00 91.75 101 GLY A CA 1
ATOM 713 C C . GLY A 1 101 ? -5.804 6.149 3.176 1.00 91.75 101 GLY A C 1
ATOM 714 O O . GLY A 1 101 ? -6.060 5.911 1.998 1.00 91.75 101 GLY A O 1
ATOM 715 N N . LEU A 1 102 ? -4.606 6.549 3.585 1.00 92.12 102 LEU A N 1
ATOM 716 C CA . LEU A 1 102 ? -3.420 6.474 2.742 1.00 92.12 102 LEU A CA 1
ATOM 717 C C . LEU A 1 102 ? -2.693 5.171 3.060 1.00 92.12 102 LEU A C 1
ATOM 719 O O . LEU A 1 102 ? -2.381 4.911 4.226 1.00 92.12 102 LEU A O 1
ATOM 723 N N . VAL A 1 103 ? -2.454 4.373 2.025 1.00 91.06 103 VAL A N 1
ATOM 724 C CA . VAL A 1 103 ? -1.744 3.100 2.094 1.00 91.06 103 VAL A CA 1
ATOM 725 C C . VAL A 1 103 ? -0.286 3.340 1.732 1.00 91.06 103 VAL A C 1
ATOM 727 O O . VAL A 1 103 ? 0.035 3.962 0.716 1.00 91.06 103 VAL A O 1
ATOM 730 N N . TYR A 1 104 ? 0.595 2.831 2.581 1.00 90.25 104 TYR A N 1
ATOM 731 C CA . TYR A 1 104 ? 2.033 2.875 2.399 1.00 90.25 104 TYR A CA 1
ATOM 732 C C . TYR A 1 104 ? 2.546 1.445 2.358 1.00 90.25 104 TYR A C 1
ATOM 734 O O . TYR A 1 104 ? 2.319 0.658 3.281 1.00 90.25 104 TYR A O 1
ATOM 742 N N . LEU A 1 105 ? 3.279 1.125 1.298 1.00 87.69 105 LEU A N 1
ATOM 743 C CA . LEU A 1 105 ? 3.935 -0.161 1.153 1.00 87.69 105 LEU A CA 1
ATOM 744 C C . LEU A 1 105 ? 5.415 0.069 0.878 1.00 87.69 105 LEU A C 1
ATOM 746 O O . LEU A 1 105 ? 5.801 0.800 -0.028 1.00 87.69 105 LEU A O 1
ATOM 750 N N . THR A 1 106 ? 6.263 -0.573 1.670 1.00 86.62 106 THR A N 1
ATOM 751 C CA . THR A 1 106 ? 7.693 -0.690 1.379 1.00 86.62 106 THR A CA 1
ATOM 752 C C . THR A 1 106 ? 8.000 -2.165 1.176 1.00 86.62 106 THR A C 1
ATOM 754 O O . THR A 1 106 ? 7.467 -3.008 1.897 1.00 86.62 106 THR A O 1
ATOM 757 N N . ARG A 1 107 ? 8.863 -2.495 0.207 1.00 84.25 107 ARG A N 1
ATOM 758 C CA . ARG A 1 107 ? 9.269 -3.884 -0.048 1.00 84.25 107 ARG A CA 1
ATOM 759 C C . ARG A 1 107 ? 9.754 -4.531 1.260 1.00 84.25 107 ARG A C 1
ATOM 761 O O . ARG A 1 107 ? 10.594 -3.962 1.956 1.00 84.25 107 ARG A O 1
ATOM 768 N N . SER A 1 108 ? 9.203 -5.703 1.578 1.00 83.69 108 SER A N 1
ATOM 769 C CA . SER A 1 108 ? 9.517 -6.492 2.781 1.00 83.69 108 SER A CA 1
ATOM 770 C C . SER A 1 108 ? 9.152 -5.845 4.124 1.00 83.69 108 SER A C 1
ATOM 772 O O . SER A 1 108 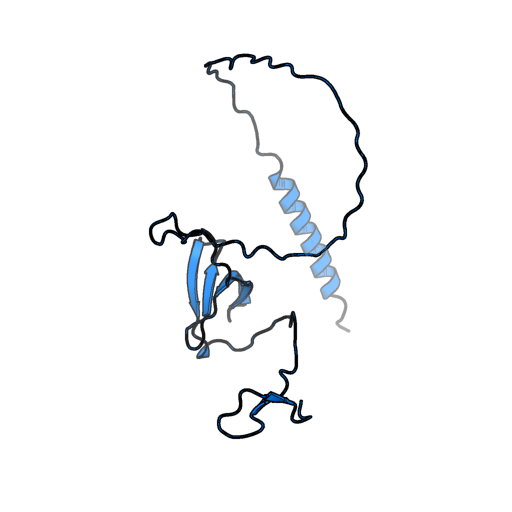? 9.669 -6.265 5.158 1.00 83.69 108 SER A O 1
ATOM 774 N N . LYS A 1 109 ? 8.279 -4.833 4.133 1.00 89.69 109 LYS A N 1
ATOM 775 C CA . LYS A 1 109 ? 7.702 -4.273 5.361 1.00 89.69 109 LYS A CA 1
ATOM 776 C C . LYS A 1 109 ? 6.196 -4.496 5.393 1.00 89.69 109 LYS A C 1
ATOM 778 O O . LYS A 1 109 ? 5.568 -4.692 4.355 1.00 89.69 109 LYS A O 1
ATOM 783 N N . ASP A 1 110 ? 5.644 -4.432 6.597 1.00 93.50 110 ASP A N 1
ATOM 784 C CA . ASP A 1 110 ? 4.203 -4.437 6.819 1.00 93.50 110 ASP A CA 1
ATOM 785 C C . ASP A 1 110 ? 3.531 -3.279 6.076 1.00 93.50 110 ASP A C 1
ATOM 787 O O . ASP A 1 110 ? 4.127 -2.213 5.880 1.00 93.50 110 ASP A O 1
ATOM 791 N N . VAL A 1 111 ? 2.271 -3.483 5.694 1.00 91.81 111 VAL A N 1
ATOM 792 C CA . VAL A 1 111 ? 1.440 -2.415 5.139 1.00 91.81 111 VAL A CA 1
ATOM 793 C C . VAL A 1 111 ? 1.151 -1.427 6.252 1.00 91.81 111 VAL A C 1
ATOM 795 O O . VAL A 1 111 ? 0.627 -1.798 7.304 1.00 91.81 111 VAL A O 1
ATOM 798 N N . GLU A 1 112 ? 1.469 -0.159 6.025 1.00 93.00 112 GLU A N 1
ATOM 799 C CA . GLU A 1 112 ? 1.058 0.902 6.931 1.00 93.00 112 GLU A CA 1
ATOM 800 C C . GLU A 1 112 ? -0.156 1.610 6.336 1.00 93.00 112 GLU A C 1
ATOM 802 O O . GLU A 1 112 ? -0.158 1.985 5.165 1.00 93.00 112 GLU A O 1
ATOM 807 N N . ILE A 1 113 ? -1.194 1.807 7.144 1.00 91.94 113 ILE A N 1
ATOM 808 C CA . ILE A 1 113 ? -2.340 2.634 6.773 1.00 91.94 113 ILE A CA 1
ATOM 809 C C . ILE A 1 113 ? -2.463 3.798 7.741 1.00 91.94 113 ILE A C 1
ATOM 811 O O . ILE A 1 113 ? -2.419 3.625 8.965 1.00 91.94 113 ILE A O 1
ATOM 815 N N . PHE A 1 114 ? -2.632 4.993 7.189 1.00 91.50 114 PHE A N 1
ATOM 816 C CA . PHE A 1 114 ? -3.054 6.147 7.964 1.00 91.50 114 PHE A CA 1
ATOM 817 C C . PHE A 1 114 ? -4.582 6.238 7.943 1.00 91.50 114 PHE A C 1
ATOM 819 O O . PHE A 1 114 ? -5.172 6.656 6.947 1.00 91.50 114 PHE A O 1
ATOM 826 N N . ASP A 1 115 ? -5.209 5.834 9.049 1.00 89.19 115 ASP A N 1
ATOM 827 C CA . ASP A 1 115 ? -6.649 5.959 9.277 1.00 89.19 115 ASP A CA 1
ATOM 828 C C . ASP A 1 115 ? -6.978 7.442 9.469 1.00 89.19 115 ASP A C 1
ATOM 830 O O . ASP A 1 115 ? -6.623 8.055 10.483 1.00 89.19 115 ASP A O 1
ATOM 834 N N . THR A 1 116 ? -7.635 8.022 8.468 1.00 85.50 116 THR A N 1
ATOM 835 C CA . THR A 1 116 ? -7.967 9.452 8.444 1.00 85.50 116 THR A CA 1
ATOM 836 C C . THR A 1 116 ? -9.016 9.822 9.489 1.00 85.50 116 THR A C 1
ATOM 838 O O . THR A 1 116 ? -8.941 10.910 10.064 1.00 85.50 116 THR A O 1
ATOM 841 N N . SER A 1 117 ? -9.939 8.909 9.804 1.00 87.31 117 SER A N 1
ATOM 842 C CA . SER A 1 117 ? -10.992 9.123 10.800 1.00 87.31 117 SER A CA 1
ATOM 843 C C . SER A 1 117 ? -10.420 9.183 12.212 1.00 87.31 117 SER A C 1
ATOM 845 O O . SER A 1 117 ? -10.796 10.045 13.006 1.00 87.31 117 SER A O 1
ATOM 847 N N . LYS A 1 118 ? -9.483 8.286 12.535 1.00 89.44 118 LYS A N 1
ATOM 848 C CA . LYS A 1 118 ? -8.875 8.206 13.876 1.00 89.44 118 LYS A CA 1
ATOM 849 C C . LYS A 1 118 ? -7.557 8.967 13.987 1.00 89.44 118 LYS A C 1
ATOM 851 O O . LYS A 1 118 ? -7.016 9.043 15.089 1.00 89.44 118 LYS A O 1
ATOM 856 N N . LYS A 1 119 ? -7.041 9.507 12.875 1.00 89.62 119 LYS A N 1
ATOM 857 C CA . LYS A 1 119 ? -5.711 10.135 12.753 1.00 89.62 119 LYS A CA 1
ATOM 858 C C . LYS A 1 119 ? -4.610 9.249 13.347 1.00 89.62 119 LYS A C 1
ATOM 860 O O . LYS A 1 119 ? -3.735 9.721 14.071 1.00 89.62 119 LYS A O 1
ATOM 865 N N . LYS A 1 120 ? -4.696 7.941 13.092 1.00 91.25 120 LYS A N 1
ATOM 866 C CA . LYS A 1 120 ? -3.797 6.925 13.658 1.00 91.25 120 LYS A CA 1
ATOM 867 C C . LYS A 1 120 ? -3.161 6.104 12.552 1.00 91.25 120 LYS A C 1
ATOM 869 O O . LYS A 1 120 ? -3.827 5.696 11.606 1.00 91.25 120 LYS A O 1
ATOM 874 N N . GLN A 1 121 ? -1.882 5.808 12.727 1.00 91.62 121 GLN A N 1
ATOM 875 C CA . GLN A 1 121 ? -1.162 4.879 11.872 1.00 91.62 121 GLN A CA 1
ATOM 876 C C . GLN A 1 121 ? -1.351 3.455 12.400 1.00 91.62 121 GLN A C 1
ATOM 878 O O . GLN A 1 121 ? -1.215 3.207 13.601 1.00 91.62 121 GLN A O 1
ATOM 883 N N . ARG A 1 122 ? -1.689 2.524 11.512 1.00 91.69 122 ARG A N 1
ATOM 884 C CA . ARG A 1 122 ? -1.797 1.093 11.816 1.00 91.69 122 ARG A CA 1
ATOM 885 C C . ARG A 1 122 ? -0.835 0.323 10.930 1.00 91.69 122 ARG A C 1
ATOM 887 O O . ARG A 1 122 ? -0.652 0.685 9.772 1.00 91.69 122 ARG A O 1
ATOM 894 N N . ARG A 1 123 ? -0.252 -0.740 11.479 1.00 93.81 123 ARG A N 1
ATOM 895 C CA . ARG A 1 123 ? 0.596 -1.682 10.747 1.00 93.81 123 ARG A CA 1
ATOM 896 C C . ARG A 1 123 ? -0.142 -2.996 10.600 1.00 93.81 123 ARG A C 1
ATOM 898 O O . ARG A 1 123 ? -0.652 -3.518 11.590 1.00 93.81 123 ARG A O 1
ATOM 905 N N . ILE A 1 124 ? -0.217 -3.488 9.375 1.00 91.38 124 ILE A N 1
ATOM 906 C CA . ILE A 1 124 ? -0.902 -4.722 9.018 1.00 91.38 124 ILE A CA 1
ATOM 907 C C . ILE A 1 124 ? 0.141 -5.645 8.385 1.00 91.38 124 ILE A C 1
ATOM 909 O O . ILE A 1 124 ? 0.671 -5.321 7.317 1.00 91.38 124 ILE A O 1
ATOM 913 N N . PRO A 1 125 ? 0.467 -6.774 9.038 1.00 92.81 125 PRO A N 1
ATOM 914 C CA . PRO A 1 125 ? 1.401 -7.741 8.484 1.00 92.81 125 PRO A CA 1
ATOM 915 C C . PRO A 1 125 ? 0.909 -8.260 7.138 1.00 92.81 125 PRO A C 1
ATOM 917 O O . PRO A 1 125 ? -0.255 -8.636 7.012 1.00 92.81 125 PRO A O 1
ATOM 920 N N . LEU A 1 126 ? 1.809 -8.361 6.156 1.00 91.19 126 LEU A N 1
ATOM 921 C CA . LEU A 1 126 ? 1.475 -8.909 4.834 1.00 91.19 126 LEU A CA 1
ATOM 922 C C . LEU A 1 126 ? 0.921 -10.339 4.921 1.00 91.19 126 LEU A C 1
ATOM 924 O O . LEU A 1 126 ? 0.034 -10.702 4.160 1.00 91.19 126 LEU A O 1
ATOM 928 N N . ALA A 1 127 ? 1.392 -11.127 5.893 1.00 92.12 127 ALA A N 1
ATOM 929 C CA . ALA A 1 127 ? 0.903 -12.482 6.145 1.00 92.12 127 ALA A CA 1
ATOM 930 C C . ALA A 1 127 ? -0.563 -12.538 6.622 1.00 92.12 127 ALA A C 1
ATOM 932 O O . ALA A 1 127 ? -1.177 -13.598 6.568 1.00 92.12 127 ALA A O 1
ATOM 933 N N . GLY A 1 128 ? -1.113 -11.424 7.116 1.00 90.38 128 GLY A N 1
ATOM 934 C CA . GLY A 1 128 ? -2.509 -11.320 7.545 1.00 90.38 128 GLY A CA 1
ATOM 935 C C . GLY A 1 128 ? -3.459 -10.823 6.454 1.00 90.38 128 GLY A C 1
ATOM 936 O O . GLY A 1 128 ? -4.651 -10.688 6.719 1.00 90.38 128 GLY A O 1
ATOM 937 N N . ILE A 1 129 ? -2.954 -10.517 5.256 1.00 92.44 129 ILE A N 1
ATOM 938 C CA . ILE A 1 129 ? -3.760 -10.012 4.144 1.00 92.44 129 ILE A CA 1
ATOM 939 C C . ILE A 1 129 ? -4.246 -11.196 3.314 1.00 92.44 129 ILE A C 1
ATOM 941 O O . ILE A 1 129 ? -3.443 -11.961 2.785 1.00 92.44 129 ILE A O 1
ATOM 945 N N . LEU A 1 130 ? -5.567 -11.336 3.201 1.00 94.81 130 LEU A N 1
ATOM 946 C CA . LEU A 1 130 ? -6.186 -12.419 2.438 1.00 94.81 130 LEU A CA 1
ATOM 947 C C . LEU A 1 130 ? -6.199 -12.128 0.932 1.00 94.81 130 LEU A C 1
ATOM 949 O O . LEU A 1 130 ? -5.846 -12.988 0.131 1.00 94.81 130 LEU A O 1
ATOM 953 N N . THR A 1 131 ? -6.587 -10.907 0.565 1.00 94.06 131 THR A N 1
ATOM 954 C CA . THR A 1 131 ? -6.794 -10.484 -0.822 1.00 94.06 131 THR A CA 1
ATOM 955 C C . THR A 1 131 ? -6.308 -9.049 -0.990 1.00 94.06 131 THR A C 1
ATOM 957 O O . THR A 1 131 ? -6.449 -8.233 -0.080 1.00 94.06 131 THR A O 1
ATOM 960 N N . ILE A 1 132 ? -5.739 -8.740 -2.155 1.00 92.19 132 ILE A N 1
ATOM 961 C CA . ILE A 1 132 ? -5.398 -7.376 -2.563 1.00 92.19 132 ILE A CA 1
ATOM 962 C C . ILE A 1 132 ? -6.136 -7.101 -3.866 1.00 92.19 132 ILE A C 1
ATOM 964 O O . ILE A 1 132 ? -5.851 -7.726 -4.886 1.00 92.19 132 ILE A O 1
ATOM 968 N N . GLU A 1 133 ? -7.071 -6.161 -3.822 1.00 93.12 133 GLU A N 1
ATOM 969 C CA . GLU A 1 133 ? -7.748 -5.648 -5.006 1.00 93.12 133 GLU A CA 1
ATOM 970 C C . GLU A 1 133 ? -7.108 -4.321 -5.400 1.00 93.12 133 GLU A C 1
ATOM 972 O O . GLU A 1 133 ? -6.918 -3.426 -4.575 1.00 93.12 133 GLU A O 1
ATOM 977 N N . THR A 1 134 ? -6.720 -4.201 -6.664 1.00 90.06 134 THR A N 1
ATOM 978 C CA . THR A 1 134 ? -6.073 -2.997 -7.174 1.00 90.06 134 THR A CA 1
ATOM 979 C C . THR A 1 134 ? -6.420 -2.792 -8.638 1.00 90.06 134 THR A C 1
ATOM 981 O O . THR A 1 134 ? -6.716 -3.745 -9.361 1.00 90.06 134 THR A O 1
ATOM 984 N N . ILE A 1 135 ? -6.388 -1.535 -9.069 1.00 89.88 135 ILE A N 1
ATOM 985 C CA . ILE A 1 135 ? -6.516 -1.168 -10.472 1.00 89.88 135 ILE A CA 1
ATOM 986 C C . ILE A 1 135 ? -5.100 -0.957 -10.989 1.00 89.88 135 ILE A C 1
ATOM 988 O O . ILE A 1 135 ? -4.362 -0.115 -10.479 1.00 89.88 135 ILE A O 1
ATOM 992 N N . VAL A 1 136 ? -4.721 -1.737 -11.995 1.00 90.06 136 VAL A N 1
ATOM 993 C CA . VAL A 1 136 ? -3.433 -1.576 -12.665 1.00 90.06 136 VAL A CA 1
ATOM 994 C C . VAL A 1 136 ? -3.473 -0.271 -13.459 1.00 90.06 136 VAL A C 1
ATOM 996 O O . VAL A 1 136 ? -4.180 -0.172 -14.458 1.00 90.06 136 VAL A O 1
ATOM 999 N N . GLU A 1 137 ? -2.742 0.743 -12.994 1.00 88.94 137 GLU A N 1
ATOM 1000 C CA . GLU A 1 137 ? -2.659 2.041 -13.682 1.00 88.94 137 GLU A CA 1
ATOM 1001 C C . GLU A 1 137 ? -1.862 1.940 -14.986 1.00 88.94 137 GLU A C 1
ATOM 1003 O O . GLU A 1 137 ? -2.209 2.564 -15.988 1.00 88.94 137 GLU A O 1
ATOM 1008 N N . TRP A 1 138 ? -0.788 1.150 -14.978 1.00 89.44 138 TRP A N 1
ATOM 1009 C CA . TRP A 1 138 ? 0.039 0.889 -16.146 1.00 89.44 138 TRP A CA 1
ATOM 1010 C C . TRP A 1 138 ? 0.749 -0.456 -16.000 1.00 89.44 138 TRP A C 1
ATOM 1012 O O . TRP A 1 138 ? 1.237 -0.814 -14.929 1.00 89.44 138 TRP A O 1
ATOM 1022 N N . GLU A 1 139 ? 0.832 -1.189 -17.103 1.00 89.75 139 GLU A N 1
ATOM 1023 C CA . GLU A 1 139 ? 1.605 -2.418 -17.225 1.00 89.75 139 GLU A CA 1
ATOM 1024 C C . GLU A 1 139 ? 2.453 -2.299 -18.488 1.00 89.75 139 GLU A C 1
ATOM 1026 O O . GLU A 1 139 ? 1.964 -1.874 -19.538 1.00 89.75 139 GLU A O 1
ATOM 1031 N N . ARG A 1 140 ? 3.742 -2.623 -18.390 1.00 89.50 140 ARG A N 1
ATOM 1032 C CA . ARG A 1 140 ? 4.621 -2.678 -19.558 1.00 89.50 140 ARG A CA 1
ATOM 1033 C C . ARG A 1 140 ? 5.528 -3.890 -19.466 1.00 89.50 140 ARG A C 1
ATOM 1035 O O . ARG A 1 140 ? 5.994 -4.244 -18.386 1.00 89.50 140 ARG A O 1
ATOM 1042 N N . MET A 1 141 ? 5.830 -4.455 -20.623 1.00 86.75 141 MET A N 1
ATOM 1043 C CA . MET A 1 141 ? 6.906 -5.424 -20.752 1.00 86.75 141 MET A CA 1
ATOM 1044 C C . MET A 1 141 ? 8.223 -4.656 -20.805 1.00 86.75 141 MET A C 1
ATOM 1046 O O . MET A 1 141 ? 8.422 -3.828 -21.697 1.00 86.75 141 MET A O 1
ATOM 1050 N N . ASP A 1 142 ? 9.111 -4.900 -19.844 1.00 84.25 142 ASP A N 1
ATOM 1051 C CA . ASP A 1 142 ? 10.467 -4.365 -19.910 1.00 84.25 142 ASP A CA 1
ATOM 1052 C C . ASP A 1 142 ? 11.282 -5.248 -20.876 1.00 84.25 142 ASP A C 1
ATOM 1054 O O . ASP A 1 142 ? 11.432 -6.445 -20.625 1.00 84.25 142 ASP A O 1
ATOM 1058 N N . PRO A 1 143 ? 11.799 -4.704 -21.994 1.00 85.56 143 PRO A N 1
ATOM 1059 C CA . PRO A 1 143 ? 12.540 -5.506 -22.960 1.00 85.56 143 PRO A CA 1
ATOM 1060 C C . PRO A 1 143 ? 13.795 -6.126 -22.329 1.00 85.56 143 PRO A C 1
ATOM 1062 O O . PRO A 1 143 ? 14.548 -5.446 -21.627 1.00 85.56 143 PRO A O 1
ATOM 1065 N N . GLU A 1 144 ? 14.059 -7.408 -22.610 1.00 84.44 144 GLU A N 1
ATOM 1066 C CA . GLU A 1 144 ? 15.289 -8.064 -22.156 1.00 84.44 144 GLU A CA 1
ATOM 1067 C C . GLU A 1 144 ? 16.489 -7.536 -22.965 1.00 84.44 144 GLU A C 1
ATOM 1069 O O . GLU A 1 144 ? 16.648 -7.816 -24.162 1.00 84.44 144 GLU A O 1
ATOM 1074 N N . TRP A 1 145 ? 17.357 -6.779 -22.290 1.00 86.25 145 TRP A N 1
ATOM 1075 C CA . TRP A 1 145 ? 18.610 -6.268 -22.843 1.00 86.25 145 TRP A CA 1
ATOM 1076 C C . TRP A 1 145 ? 19.776 -7.189 -22.497 1.00 86.25 145 TRP A C 1
ATOM 1078 O O . TRP A 1 145 ? 19.941 -7.602 -21.347 1.00 86.25 145 TRP A O 1
ATOM 1088 N N . ARG A 1 146 ? 20.651 -7.435 -23.472 1.00 86.00 146 ARG A N 1
ATOM 1089 C CA . ARG A 1 146 ? 21.977 -8.016 -23.238 1.00 86.00 146 ARG A CA 1
ATOM 1090 C C . ARG A 1 146 ? 23.051 -7.088 -23.784 1.00 86.00 146 ARG A C 1
ATOM 1092 O O . ARG A 1 146 ? 22.837 -6.390 -24.773 1.00 86.00 146 ARG A O 1
ATOM 1099 N N . PHE A 1 147 ? 24.210 -7.085 -23.137 1.00 90.00 147 PHE A N 1
ATOM 1100 C CA . PHE A 1 147 ? 25.403 -6.494 -23.732 1.00 90.00 147 PHE A CA 1
ATOM 1101 C C . PHE A 1 147 ? 25.838 -7.346 -24.922 1.00 90.00 147 PHE A C 1
ATOM 1103 O O . PHE A 1 147 ? 25.799 -8.576 -24.844 1.00 90.00 147 PHE A O 1
ATOM 1110 N N . LYS A 1 148 ? 26.229 -6.690 -26.018 1.00 88.19 148 LYS A N 1
ATOM 1111 C CA . LYS A 1 148 ? 26.671 -7.360 -27.249 1.00 88.19 148 LYS A CA 1
ATOM 1112 C C . LYS A 1 148 ? 27.903 -8.238 -27.018 1.00 88.19 148 LYS A C 1
ATOM 1114 O O . LYS A 1 148 ? 27.938 -9.382 -27.460 1.00 88.19 148 LYS A O 1
ATOM 1119 N N . THR A 1 149 ? 28.863 -7.699 -26.269 1.00 89.50 149 THR A N 1
ATOM 1120 C CA . THR A 1 149 ? 30.130 -8.331 -25.889 1.00 89.50 149 THR A CA 1
ATOM 1121 C C . THR A 1 149 ? 30.459 -7.929 -24.451 1.00 89.50 149 THR A C 1
ATOM 1123 O O . THR A 1 149 ? 30.094 -6.839 -24.008 1.00 89.50 149 THR A O 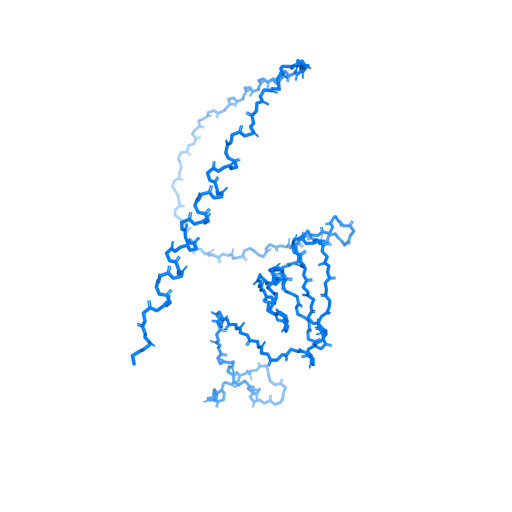1
ATOM 1126 N N . ALA A 1 150 ? 31.155 -8.784 -23.697 1.00 84.38 150 ALA A N 1
ATOM 1127 C CA . ALA A 1 150 ? 31.621 -8.430 -22.358 1.00 84.38 150 ALA A CA 1
ATOM 1128 C C . ALA A 1 150 ? 32.577 -7.224 -22.425 1.00 84.38 150 ALA A C 1
ATOM 1130 O O . ALA A 1 150 ? 33.655 -7.324 -23.002 1.00 84.38 150 ALA A O 1
ATOM 1131 N N . GLY A 1 151 ? 32.176 -6.098 -21.830 1.00 85.25 151 GLY A N 1
ATOM 1132 C CA . GLY A 1 151 ? 32.961 -4.858 -21.809 1.00 85.25 151 GLY A CA 1
ATOM 1133 C C . GLY A 1 151 ? 32.542 -3.803 -22.837 1.00 85.25 151 GLY A C 1
ATOM 1134 O O . GLY A 1 151 ? 32.998 -2.669 -22.721 1.00 85.25 151 GLY A O 1
ATOM 1135 N N . ASP A 1 152 ? 31.643 -4.123 -23.774 1.00 85.56 152 ASP A N 1
ATOM 1136 C CA . ASP A 1 152 ? 31.094 -3.131 -24.705 1.00 85.56 152 ASP A CA 1
ATOM 1137 C C . ASP A 1 152 ? 29.854 -2.432 -24.114 1.00 85.56 152 ASP A C 1
ATOM 1139 O O . ASP A 1 152 ? 28.970 -3.100 -23.568 1.00 85.56 152 ASP A O 1
ATOM 1143 N N . PRO A 1 153 ? 29.720 -1.098 -24.257 1.00 88.81 153 PRO A N 1
ATOM 1144 C CA . PRO A 1 153 ? 28.548 -0.357 -23.785 1.00 88.81 153 PRO A CA 1
ATOM 1145 C C . PRO A 1 153 ? 27.304 -0.563 -24.669 1.00 88.81 153 PRO A C 1
ATOM 1147 O O . PRO A 1 153 ? 26.212 -0.119 -24.310 1.00 88.81 153 PRO A O 1
ATOM 1150 N N . GLU A 1 154 ? 27.449 -1.221 -25.823 1.00 91.56 154 GLU A N 1
ATOM 1151 C CA . GLU A 1 154 ? 26.363 -1.470 -26.769 1.00 91.56 154 GLU A CA 1
ATOM 1152 C C . GLU A 1 154 ? 25.396 -2.535 -26.219 1.00 91.56 154 GLU A C 1
ATOM 1154 O O . GLU A 1 154 ? 25.743 -3.708 -26.036 1.00 91.56 154 GLU A O 1
ATOM 1159 N N . LYS A 1 155 ? 24.154 -2.115 -25.958 1.00 89.50 155 LYS A N 1
ATOM 1160 C CA . LYS A 1 155 ? 23.050 -3.000 -25.573 1.00 89.50 155 LYS A CA 1
ATOM 1161 C C . LYS A 1 155 ? 22.271 -3.409 -26.815 1.00 89.50 155 LYS A C 1
ATOM 1163 O O . LYS A 1 155 ? 21.877 -2.556 -27.605 1.00 89.50 155 LYS A O 1
ATOM 1168 N N . VAL A 1 156 ? 22.002 -4.702 -26.949 1.00 89.19 156 VAL A N 1
ATOM 1169 C CA . VAL A 1 156 ? 21.224 -5.260 -28.058 1.00 89.19 156 VAL A CA 1
ATOM 1170 C C . VAL A 1 156 ? 19.921 -5.825 -27.504 1.00 89.19 156 VAL A C 1
ATOM 1172 O O . VAL A 1 156 ? 19.915 -6.526 -26.486 1.00 89.19 156 VAL A O 1
ATOM 1175 N N . TYR A 1 157 ? 18.810 -5.493 -28.161 1.00 83.44 157 TYR A N 1
ATOM 1176 C CA . TYR A 1 157 ? 17.506 -6.058 -27.838 1.00 83.44 157 TYR A CA 1
ATOM 1177 C C . TYR A 1 157 ? 17.453 -7.520 -28.283 1.00 83.44 157 TYR A C 1
ATOM 1179 O O . TYR A 1 157 ? 17.756 -7.843 -29.429 1.00 83.44 157 TYR A O 1
ATOM 1187 N N . THR A 1 158 ? 17.078 -8.413 -27.369 1.00 80.75 158 THR A N 1
ATOM 1188 C CA . THR A 1 158 ? 17.120 -9.864 -27.611 1.00 80.75 158 THR A CA 1
ATOM 1189 C C . THR A 1 158 ? 15.867 -10.419 -28.299 1.00 80.75 158 THR A C 1
ATOM 1191 O O . THR A 1 158 ? 15.811 -11.616 -28.575 1.00 80.75 158 THR A O 1
ATOM 1194 N N . GLY A 1 159 ? 14.866 -9.575 -28.586 1.00 79.75 159 GLY A N 1
ATOM 1195 C CA . GLY A 1 159 ? 13.615 -9.988 -29.233 1.00 79.75 159 GLY A CA 1
ATOM 1196 C C . GLY A 1 159 ? 12.653 -10.757 -28.323 1.00 79.75 159 GLY A C 1
ATOM 1197 O O . GLY A 1 159 ? 11.642 -11.258 -28.804 1.00 79.75 159 GLY A O 1
ATOM 1198 N N . LYS A 1 160 ? 12.964 -10.870 -27.027 1.00 71.50 160 LYS A N 1
ATOM 1199 C CA . LYS A 1 160 ? 12.105 -11.505 -26.025 1.00 71.50 160 LYS A CA 1
ATOM 1200 C C . LYS A 1 160 ? 11.359 -10.435 -25.226 1.00 71.50 160 LYS A C 1
ATOM 1202 O O . LYS A 1 160 ? 11.965 -9.454 -24.783 1.00 71.50 160 LYS A O 1
ATOM 1207 N N . SER A 1 161 ? 10.048 -10.630 -25.099 1.00 63.69 161 SER A N 1
ATOM 1208 C CA . SER A 1 161 ? 9.142 -9.928 -24.184 1.00 63.69 161 SER A CA 1
ATOM 1209 C C . SER A 1 161 ? 8.594 -10.939 -23.195 1.00 63.69 161 SER A C 1
ATOM 1211 O O . SER A 1 161 ? 8.036 -11.947 -23.687 1.00 63.69 161 SER A O 1
#

Sequence (161 aa):
MHMRLIPVLMVLFCLMLAAALALSAEATGDGKDSDAKGASAAPEDESTNGDKTDESAKKEDGGESASKESTPTNPFGKPAARRSDAVPGAIELSDGTLLPGLVYLTRSKDVEIFDTSKKKQRRIPLAGILTIETIVEWERMDPEWRFKTAGDPEKVYTGKS

Secondary structure (DSSP, 8-state):
---SHHHHHHHHHHHHHHHHHHTTSS--------------PPPP-------------------------PPPP-TTSPPPSS-TT-EEEEEE-TTS-EEEEEEE--TTSPEEEEETTTTEEEEE-GGG--------S---PPP-EEESSTT---EEE-S--

Foldseek 3Di:
DDDDPVVVVVVVVVVVVVVVVVVPPPPDDDDDDDDDDDDDDDDDDDDDDDDDDDDDDDDDPPPPPDDPPDDDDDPPPDPDPDDPQWDWDWDQDPVRDIQTATWDDDVPAFIWGQRPVVRDIDGHHPVNDDDDDDDPPDDDDDFDWDDPDVPDPDIDGPPDD

Radius of gyration: 31.42 Å; chains: 1; bounding box: 75×74×55 Å